Protein AF-A0A920MD71-F1 (afdb_monomer_lite)

Radius of gyration: 14.89 Å; chains: 1; bounding box: 37×28×38 Å

Structure (mmCIF, N/CA/C/O backbone):
data_AF-A0A920MD71-F1
#
_entry.id   AF-A0A920MD71-F1
#
loop_
_atom_site.group_PDB
_atom_site.id
_atom_site.type_symbol
_atom_site.label_atom_id
_atom_site.label_alt_id
_atom_site.label_comp_id
_atom_site.label_asym_id
_atom_site.label_entity_id
_atom_site.label_seq_id
_atom_site.pdbx_PDB_ins_code
_atom_site.Cartn_x
_atom_site.Cartn_y
_atom_site.Cartn_z
_atom_site.occupancy
_atom_site.B_iso_or_equiv
_atom_site.auth_seq_id
_atom_site.auth_comp_id
_atom_site.auth_asym_id
_atom_site.auth_atom_id
_atom_site.pdbx_PDB_model_num
ATOM 1 N N . MET A 1 1 ? -19.386 10.605 0.461 1.00 43.62 1 MET A N 1
ATOM 2 C CA . MET A 1 1 ? -19.955 9.314 0.910 1.00 43.62 1 MET A CA 1
ATOM 3 C C . MET A 1 1 ? -18.791 8.416 1.301 1.00 43.62 1 MET A C 1
ATOM 5 O O . MET A 1 1 ? -17.875 8.289 0.500 1.00 43.62 1 MET A O 1
ATOM 9 N N . GLN A 1 2 ? -18.766 7.867 2.520 1.00 59.62 2 GLN A N 1
ATOM 10 C CA . GLN A 1 2 ? -17.787 6.832 2.886 1.00 59.62 2 GLN A CA 1
ATOM 11 C C . GLN A 1 2 ? -18.082 5.582 2.046 1.00 59.62 2 GLN A C 1
ATOM 13 O O . GLN A 1 2 ? -19.238 5.175 1.967 1.00 59.62 2 GLN A O 1
ATOM 18 N N . SER A 1 3 ? -17.073 4.983 1.405 1.00 69.25 3 SER A N 1
ATOM 19 C CA . SER A 1 3 ? -17.287 3.816 0.528 1.00 69.25 3 SER A CA 1
ATOM 20 C C . SER A 1 3 ? -17.676 2.544 1.294 1.00 69.25 3 SER A C 1
ATOM 22 O O . SER A 1 3 ? -18.068 1.558 0.677 1.00 69.25 3 SER A O 1
ATOM 24 N N . GLY A 1 4 ? -17.531 2.542 2.626 1.00 80.81 4 GLY A N 1
ATOM 25 C CA . GLY A 1 4 ? -17.765 1.381 3.490 1.00 80.81 4 GLY A CA 1
ATOM 26 C C . GLY A 1 4 ? -16.754 0.243 3.302 1.00 80.81 4 GLY A C 1
ATOM 27 O O . GLY A 1 4 ? -16.816 -0.744 4.033 1.00 80.81 4 GLY A O 1
ATOM 28 N N . LYS A 1 5 ? -15.815 0.363 2.351 1.00 89.56 5 LYS A N 1
ATOM 29 C CA . LYS A 1 5 ? -14.781 -0.643 2.093 1.00 89.56 5 LYS A CA 1
ATOM 30 C C . LYS A 1 5 ? -13.690 -0.586 3.182 1.00 89.56 5 LYS A C 1
ATOM 32 O O . LYS A 1 5 ? -13.302 0.514 3.582 1.00 89.56 5 LYS A O 1
ATOM 37 N N . PRO A 1 6 ? -13.167 -1.735 3.649 1.00 93.62 6 PRO A N 1
ATOM 38 C CA . PRO A 1 6 ? -11.993 -1.774 4.521 1.00 93.62 6 PRO A CA 1
ATOM 39 C C . PRO A 1 6 ? -10.750 -1.159 3.862 1.00 93.62 6 PRO A C 1
ATOM 41 O O . PRO A 1 6 ? -10.551 -1.338 2.662 1.00 93.62 6 PRO A O 1
ATOM 44 N N . LEU A 1 7 ? -9.887 -0.505 4.649 1.00 95.81 7 LEU A N 1
ATOM 45 C CA . LEU A 1 7 ? -8.605 0.039 4.182 1.00 95.81 7 LEU A CA 1
ATOM 46 C C . LEU A 1 7 ? -7.413 -0.759 4.729 1.00 95.81 7 LEU A C 1
ATOM 48 O O . LEU A 1 7 ? -7.303 -0.976 5.937 1.00 95.81 7 LEU A O 1
ATOM 52 N N . LEU A 1 8 ? -6.478 -1.127 3.854 1.00 97.62 8 LEU A N 1
ATOM 53 C CA . LEU A 1 8 ? -5.140 -1.565 4.243 1.00 97.62 8 LEU A CA 1
ATOM 54 C C . LEU A 1 8 ? -4.137 -0.434 4.010 1.00 97.62 8 LEU A C 1
ATOM 56 O O . LEU A 1 8 ? -4.052 0.095 2.906 1.00 97.62 8 LEU A O 1
ATOM 60 N N . ILE A 1 9 ? -3.356 -0.105 5.035 1.00 97.81 9 ILE A N 1
ATOM 61 C CA . ILE A 1 9 ? -2.259 0.863 4.975 1.00 97.81 9 ILE A CA 1
ATOM 62 C C . ILE A 1 9 ? -0.935 0.097 4.980 1.00 97.81 9 ILE A C 1
ATOM 64 O O . ILE A 1 9 ? -0.680 -0.700 5.883 1.00 97.81 9 ILE A O 1
ATOM 68 N N . ILE A 1 10 ? -0.092 0.349 3.980 1.00 98.25 10 ILE A N 1
ATOM 69 C CA . ILE A 1 10 ? 1.258 -0.213 3.879 1.00 98.25 10 ILE A CA 1
ATOM 70 C C . ILE A 1 10 ? 2.234 0.958 3.800 1.00 98.25 10 ILE A C 1
ATOM 72 O O . ILE A 1 10 ? 2.213 1.705 2.826 1.00 98.25 10 ILE A O 1
ATOM 76 N N . ALA A 1 11 ? 3.068 1.133 4.822 1.00 97.56 11 ALA A N 1
ATOM 77 C CA . ALA A 1 11 ? 3.991 2.264 4.923 1.00 97.56 11 ALA A CA 1
ATOM 78 C C . ALA A 1 11 ? 5.336 1.826 5.505 1.00 97.56 11 ALA A C 1
ATOM 80 O O . ALA A 1 11 ? 5.433 0.752 6.090 1.00 97.56 11 ALA A O 1
ATOM 81 N N . GLU A 1 12 ? 6.379 2.641 5.353 1.00 95.56 12 GLU A N 1
ATOM 82 C CA . GLU A 1 12 ? 7.671 2.391 6.008 1.00 95.56 12 GLU A CA 1
ATOM 83 C C . GLU A 1 12 ? 7.512 2.205 7.520 1.00 95.56 12 GLU A C 1
ATOM 85 O O . GLU A 1 12 ? 7.990 1.208 8.066 1.00 95.56 12 GLU A O 1
ATOM 90 N N . ASP A 1 13 ? 6.772 3.113 8.154 1.00 94.62 13 ASP A N 1
ATOM 91 C CA . ASP A 1 13 ? 6.351 2.967 9.535 1.00 94.62 13 ASP A CA 1
ATOM 92 C C . ASP A 1 13 ? 4.958 3.555 9.778 1.00 94.62 13 ASP A C 1
ATOM 94 O O . ASP A 1 13 ? 4.506 4.439 9.049 1.00 94.62 13 ASP A O 1
ATOM 98 N N . ILE A 1 14 ? 4.284 3.054 10.813 1.00 95.75 14 ILE A N 1
ATOM 99 C CA . ILE A 1 14 ? 3.029 3.597 11.339 1.00 95.75 14 ILE A CA 1
ATOM 100 C C . ILE A 1 14 ? 3.155 3.627 12.864 1.00 95.75 14 ILE A C 1
ATOM 102 O O . ILE A 1 14 ? 2.986 2.602 13.522 1.00 95.75 14 ILE A O 1
ATOM 106 N N . GLU A 1 15 ? 3.429 4.800 13.433 1.00 94.81 15 GLU A N 1
ATOM 107 C CA . GLU A 1 1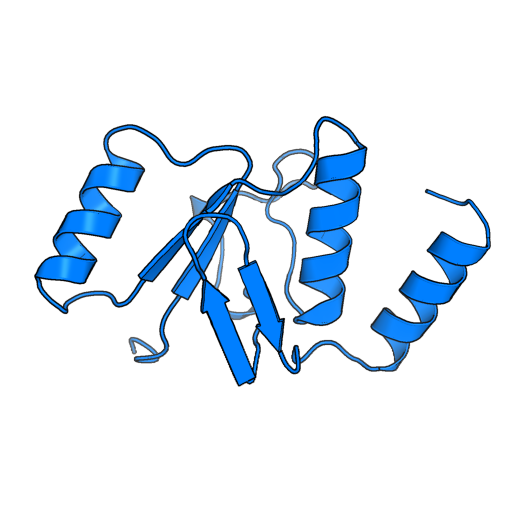5 ? 3.714 4.947 14.865 1.00 94.81 15 GLU A CA 1
ATOM 108 C C . GLU A 1 15 ? 2.883 6.052 15.533 1.00 94.81 15 GLU A C 1
ATOM 110 O O . GLU A 1 15 ? 2.134 6.795 14.891 1.00 94.81 15 GLU A O 1
ATOM 115 N N . GLY A 1 16 ? 3.011 6.136 16.860 1.00 96.38 16 GLY A N 1
ATOM 116 C CA . GLY A 1 16 ? 2.477 7.223 17.672 1.00 96.38 16 GLY A CA 1
ATOM 117 C C . GLY A 1 16 ? 0.964 7.406 17.548 1.00 96.38 16 GLY A C 1
ATOM 118 O O . GLY A 1 16 ? 0.183 6.451 17.599 1.00 96.38 16 GLY A O 1
ATOM 119 N N . GLU A 1 17 ? 0.554 8.665 17.405 1.00 96.50 17 GLU A N 1
ATOM 120 C CA . GLU A 1 17 ? -0.854 9.060 17.359 1.00 96.50 17 GLU A CA 1
ATOM 121 C C . GLU A 1 17 ? -1.590 8.492 16.137 1.00 96.50 17 GLU A C 1
ATOM 123 O O . GLU A 1 17 ? -2.766 8.133 16.243 1.00 96.50 17 GLU A O 1
ATOM 128 N N . ALA A 1 18 ? -0.903 8.330 15.001 1.00 95.06 18 ALA A N 1
ATOM 129 C CA . ALA A 1 18 ? -1.497 7.758 13.796 1.00 95.06 18 ALA A CA 1
ATOM 130 C C . ALA A 1 18 ? -1.933 6.303 14.034 1.00 95.06 18 ALA A C 1
ATOM 132 O O . ALA A 1 18 ? -3.088 5.949 13.781 1.00 95.06 18 ALA A O 1
ATOM 133 N N . LEU A 1 19 ? -1.046 5.475 14.600 1.00 96.50 19 LEU A N 1
ATOM 134 C CA . LEU A 1 19 ? -1.371 4.087 14.933 1.00 96.50 19 LEU A CA 1
ATOM 135 C C . LEU A 1 19 ? -2.485 4.008 15.984 1.00 96.50 19 LEU A C 1
ATOM 137 O O . LEU A 1 19 ? -3.445 3.253 15.816 1.00 96.50 19 LEU A O 1
ATOM 141 N N . ALA A 1 20 ? -2.386 4.811 17.047 1.00 97.06 20 ALA A N 1
ATOM 142 C CA . ALA A 1 20 ? -3.391 4.847 18.107 1.00 97.06 20 ALA A CA 1
ATOM 143 C C . ALA A 1 20 ? -4.783 5.199 17.556 1.00 97.06 20 ALA A C 1
ATOM 145 O O . ALA A 1 20 ? -5.776 4.550 17.891 1.00 97.06 20 ALA A O 1
ATOM 146 N N . THR A 1 21 ? -4.850 6.171 16.646 1.00 95.75 21 THR A N 1
ATOM 147 C CA . THR A 1 21 ? -6.095 6.600 16.003 1.00 95.75 21 THR A CA 1
ATOM 148 C C . THR A 1 21 ? -6.705 5.494 15.144 1.00 95.75 21 THR A C 1
ATOM 150 O O . THR A 1 21 ? -7.914 5.253 15.229 1.00 95.75 21 THR A O 1
ATOM 153 N N . LEU A 1 22 ? -5.898 4.776 14.356 1.00 95.81 22 LEU A N 1
ATOM 154 C CA . LEU A 1 22 ? -6.369 3.638 13.556 1.00 95.81 22 LEU A CA 1
ATOM 155 C C . LEU A 1 22 ? -6.934 2.521 14.442 1.00 95.81 22 LEU A C 1
ATOM 157 O O . LEU A 1 22 ? -8.024 2.008 14.178 1.00 95.81 22 LEU A O 1
ATOM 161 N N . VAL A 1 23 ? -6.234 2.189 15.531 1.00 95.88 23 VAL A N 1
ATOM 162 C CA . VAL A 1 23 ? -6.661 1.162 16.494 1.00 95.88 23 VAL A CA 1
ATOM 163 C C . VAL A 1 23 ? -7.991 1.538 17.146 1.00 95.88 23 VAL A C 1
ATOM 165 O O . VAL A 1 23 ? -8.923 0.731 17.146 1.00 95.88 23 VAL A O 1
ATOM 168 N N . VAL A 1 24 ? -8.119 2.767 17.654 1.00 96.38 24 VAL A N 1
ATOM 169 C CA . VAL A 1 24 ? -9.348 3.228 18.319 1.00 96.38 24 VAL A CA 1
ATOM 170 C C . VAL A 1 24 ? -10.535 3.222 17.356 1.00 96.38 24 VAL A C 1
ATOM 172 O O . VAL A 1 24 ? -11.616 2.758 17.725 1.00 96.38 24 VAL A O 1
ATOM 175 N N . ASN A 1 25 ? -10.356 3.686 16.117 1.00 94.44 25 ASN A N 1
ATOM 176 C CA . ASN A 1 25 ? -11.441 3.691 15.134 1.00 94.44 25 ASN A CA 1
ATOM 177 C C . ASN A 1 25 ? -11.859 2.278 14.703 1.00 94.44 25 ASN A C 1
ATOM 179 O O . ASN A 1 25 ? -13.052 2.016 14.530 1.00 94.44 25 ASN A O 1
ATOM 183 N N . LYS A 1 26 ? -10.904 1.347 14.592 1.00 92.75 26 LYS A N 1
ATOM 184 C CA . LYS A 1 26 ? -11.205 -0.061 14.320 1.00 92.75 26 LYS A CA 1
ATOM 185 C C . LYS A 1 26 ? -12.035 -0.683 15.441 1.00 92.75 26 LYS A C 1
ATOM 187 O O . LYS A 1 26 ? -13.045 -1.319 15.159 1.00 92.75 26 LYS A O 1
ATOM 192 N N . ILE A 1 27 ? -11.638 -0.475 16.701 1.00 94.38 27 ILE A N 1
ATOM 193 C CA . ILE A 1 27 ? -12.353 -1.000 17.879 1.00 94.38 27 ILE A CA 1
ATOM 194 C C . ILE A 1 27 ? -13.778 -0.439 17.955 1.00 94.38 27 ILE A C 1
ATOM 196 O O . ILE A 1 27 ? -14.708 -1.160 18.304 1.00 94.38 27 ILE A O 1
ATOM 200 N N . ARG A 1 28 ? -13.964 0.837 17.598 1.00 94.62 28 ARG A N 1
ATOM 201 C CA . ARG A 1 28 ? -15.280 1.495 17.584 1.00 94.62 28 ARG A CA 1
ATOM 202 C C . ARG A 1 28 ? -16.151 1.124 16.379 1.00 94.62 28 ARG A C 1
ATOM 204 O O . ARG A 1 28 ? -17.312 1.516 16.349 1.00 94.62 28 ARG A O 1
ATOM 211 N N . GLY A 1 29 ? -15.609 0.421 15.382 1.00 90.00 29 GLY A N 1
ATOM 212 C CA . GLY A 1 29 ? -16.318 0.094 14.141 1.00 90.00 29 GLY A CA 1
ATOM 213 C C . GLY A 1 29 ? -16.596 1.300 13.236 1.00 90.00 29 GLY A C 1
ATOM 214 O O . GLY A 1 29 ? -17.367 1.183 12.288 1.00 90.00 29 GLY A O 1
ATOM 215 N N . THR A 1 30 ? -15.981 2.456 13.502 1.00 89.06 30 THR A N 1
ATOM 216 C CA . THR A 1 30 ? -16.170 3.688 12.716 1.00 89.06 30 THR A CA 1
ATOM 217 C C . THR A 1 30 ? -15.380 3.660 11.414 1.00 89.06 30 THR A C 1
ATOM 219 O O . THR A 1 30 ? -15.821 4.208 10.406 1.00 89.06 30 THR A O 1
ATOM 222 N N . PHE A 1 31 ? -14.212 3.015 11.428 1.00 87.75 31 PHE A N 1
ATOM 223 C CA . PHE A 1 31 ? -13.346 2.876 10.265 1.00 87.75 31 PHE A CA 1
ATOM 224 C C . PHE A 1 31 ? -12.630 1.528 10.298 1.00 87.75 31 PHE A C 1
ATOM 226 O O . PHE A 1 31 ? -11.750 1.281 11.126 1.00 87.75 31 PHE A O 1
ATOM 233 N N . THR A 1 32 ? -13.015 0.640 9.385 1.00 91.81 32 THR A N 1
ATOM 234 C CA . THR A 1 32 ? -12.414 -0.691 9.300 1.00 91.81 32 THR A CA 1
ATOM 235 C C . THR A 1 32 ? -11.072 -0.588 8.591 1.00 91.81 32 THR A C 1
ATOM 237 O O . THR A 1 32 ? -11.023 -0.387 7.379 1.00 91.81 32 THR A O 1
ATOM 240 N N . SER A 1 33 ? -9.983 -0.742 9.343 1.00 94.38 33 SER A N 1
ATOM 241 C CA . SER A 1 33 ? -8.632 -0.674 8.790 1.00 94.38 33 SER A CA 1
ATOM 242 C C . SER A 1 33 ? -7.672 -1.721 9.359 1.00 94.38 33 SER A C 1
ATOM 244 O O . SER A 1 33 ? -7.903 -2.352 10.401 1.00 94.38 33 SER A O 1
ATOM 246 N N . ALA A 1 34 ? -6.581 -1.931 8.632 1.00 96.62 34 ALA A N 1
ATOM 247 C CA . ALA A 1 34 ? -5.387 -2.617 9.093 1.00 96.62 34 ALA A CA 1
ATOM 248 C C . ALA A 1 34 ? -4.155 -1.882 8.558 1.00 96.62 34 ALA A C 1
ATOM 250 O O . ALA A 1 34 ? -4.214 -1.250 7.505 1.00 96.62 34 ALA A O 1
ATOM 251 N N . SER A 1 35 ? -3.045 -1.967 9.281 1.00 97.56 35 SER A N 1
ATOM 252 C CA . SER A 1 35 ? -1.787 -1.332 8.900 1.00 97.56 35 SER A CA 1
ATOM 253 C C . SER A 1 35 ? -0.636 -2.312 9.074 1.00 97.56 35 SER A C 1
ATOM 255 O O . SER A 1 35 ? -0.580 -3.014 10.085 1.00 97.56 35 SER A O 1
ATOM 257 N N . VAL A 1 36 ? 0.270 -2.358 8.103 1.00 97.88 36 VAL A N 1
ATOM 258 C CA . VAL A 1 36 ? 1.468 -3.208 8.120 1.00 97.88 36 VAL A CA 1
ATOM 259 C C . VAL A 1 36 ? 2.676 -2.417 7.627 1.00 97.88 36 VAL A C 1
ATOM 261 O O . VAL A 1 36 ? 2.533 -1.484 6.834 1.00 97.88 36 VAL A O 1
ATOM 264 N N . LYS A 1 37 ? 3.874 -2.788 8.087 1.00 97.50 37 LYS A N 1
ATOM 265 C CA . LYS A 1 37 ? 5.107 -2.194 7.564 1.00 97.50 37 LYS A CA 1
ATOM 266 C C . LYS A 1 37 ? 5.373 -2.701 6.145 1.00 97.50 37 LYS A C 1
ATOM 268 O O . LYS A 1 37 ? 5.149 -3.872 5.838 1.00 97.50 37 LYS A O 1
ATOM 273 N N . ALA A 1 38 ? 5.858 -1.818 5.284 1.00 98.00 38 ALA A N 1
ATOM 274 C CA . ALA A 1 38 ? 6.258 -2.144 3.928 1.00 98.00 38 ALA A CA 1
ATOM 275 C C . ALA A 1 38 ? 7.449 -3.120 3.949 1.00 98.00 38 ALA A C 1
ATOM 277 O O . ALA A 1 38 ? 8.373 -2.948 4.752 1.00 98.00 38 ALA A O 1
ATOM 278 N N . PRO A 1 39 ? 7.463 -4.138 3.074 1.00 96.81 39 PRO A N 1
ATOM 279 C CA . PRO A 1 39 ? 8.528 -5.127 3.061 1.00 96.81 39 PRO A CA 1
ATOM 280 C C . PRO A 1 39 ? 9.841 -4.536 2.533 1.00 96.81 39 PRO A C 1
ATOM 282 O O . PRO A 1 39 ? 9.857 -3.628 1.703 1.00 96.81 39 PRO A O 1
ATOM 285 N N . GLY A 1 40 ? 10.961 -5.103 2.977 1.00 95.75 40 GLY A N 1
ATOM 286 C CA . GLY A 1 40 ? 12.291 -4.684 2.539 1.00 95.75 40 GLY A CA 1
ATOM 287 C C . GLY A 1 40 ? 12.776 -3.369 3.163 1.00 95.75 40 GLY A C 1
ATOM 288 O O . GLY A 1 40 ? 12.195 -2.830 4.108 1.00 95.75 40 GLY A O 1
ATOM 289 N N . PHE A 1 41 ? 13.892 -2.866 2.638 1.00 95.56 41 PHE A N 1
ATOM 290 C CA . PHE A 1 41 ? 14.573 -1.654 3.100 1.00 95.56 41 PHE A CA 1
ATOM 291 C C . PHE A 1 41 ? 15.136 -0.864 1.910 1.00 95.56 41 PHE A C 1
ATOM 293 O O . PHE A 1 41 ? 15.373 -1.445 0.847 1.00 95.56 41 PHE A O 1
ATOM 300 N N . GLY A 1 42 ? 15.341 0.446 2.087 1.00 94.44 42 GLY A N 1
ATOM 301 C CA . GLY A 1 42 ? 15.920 1.328 1.065 1.00 94.44 42 GLY A CA 1
ATOM 302 C C . GLY A 1 42 ? 15.199 1.247 -0.284 1.00 94.44 42 GLY A C 1
ATOM 303 O O . GLY A 1 42 ? 13.972 1.143 -0.341 1.00 94.44 42 GLY A O 1
ATOM 304 N N . ASP A 1 43 ? 15.962 1.226 -1.376 1.00 93.31 43 ASP A N 1
ATOM 305 C CA . ASP A 1 43 ? 15.417 1.172 -2.739 1.00 93.31 43 ASP A CA 1
ATOM 306 C C . ASP A 1 43 ? 14.600 -0.095 -3.009 1.00 93.31 43 ASP A C 1
ATOM 308 O O . ASP A 1 43 ? 13.602 -0.058 -3.730 1.00 93.31 43 ASP A O 1
ATOM 312 N N . ARG A 1 44 ? 14.938 -1.210 -2.347 1.00 94.56 44 ARG A N 1
ATOM 313 C CA . ARG A 1 44 ? 14.162 -2.447 -2.467 1.00 94.56 44 ARG A CA 1
ATOM 314 C C . ARG A 1 44 ? 12.749 -2.281 -1.909 1.00 94.56 44 ARG A C 1
ATOM 316 O O . ARG A 1 44 ? 11.807 -2.796 -2.501 1.00 94.56 44 ARG A O 1
ATOM 323 N N . ARG A 1 45 ? 12.576 -1.536 -0.811 1.00 96.44 45 ARG A N 1
ATOM 324 C CA . ARG A 1 45 ? 11.242 -1.220 -0.266 1.00 96.44 45 ARG A CA 1
ATOM 325 C C . ARG A 1 45 ? 10.431 -0.389 -1.253 1.00 96.44 45 ARG A C 1
ATOM 327 O O . ARG A 1 45 ? 9.269 -0.701 -1.493 1.00 96.44 45 ARG A O 1
ATOM 334 N N . LYS A 1 46 ? 11.048 0.636 -1.849 1.00 95.12 46 LYS A N 1
ATOM 335 C CA . LYS A 1 46 ? 10.403 1.487 -2.862 1.00 95.12 46 LYS A CA 1
ATOM 336 C C . LYS A 1 46 ? 9.961 0.665 -4.073 1.00 95.12 46 LYS A C 1
ATOM 338 O O . LYS A 1 46 ? 8.815 0.773 -4.502 1.00 95.12 46 LYS A O 1
ATOM 343 N N . ALA A 1 47 ? 10.829 -0.219 -4.567 1.00 95.81 47 ALA A N 1
ATOM 344 C CA . ALA A 1 47 ? 10.511 -1.123 -5.667 1.00 95.81 47 ALA A CA 1
ATOM 345 C C . ALA A 1 47 ? 9.353 -2.077 -5.326 1.00 95.81 47 ALA A C 1
ATOM 347 O O . ALA A 1 47 ? 8.440 -2.224 -6.133 1.00 95.81 47 ALA A O 1
ATOM 348 N N . MET A 1 48 ? 9.344 -2.669 -4.127 1.00 97.25 48 MET A N 1
ATOM 349 C CA . MET A 1 48 ? 8.266 -3.566 -3.690 1.00 97.25 48 MET A CA 1
ATOM 350 C C . MET A 1 48 ? 6.937 -2.828 -3.454 1.00 97.25 48 MET A C 1
ATOM 352 O O . MET A 1 48 ? 5.875 -3.365 -3.762 1.00 97.25 48 MET A O 1
ATOM 356 N N . LEU A 1 49 ? 6.967 -1.590 -2.948 1.00 97.75 49 LEU A N 1
ATOM 357 C CA . LEU A 1 49 ? 5.779 -0.729 -2.868 1.00 97.75 49 LEU A CA 1
ATOM 358 C C . LEU A 1 49 ? 5.215 -0.441 -4.260 1.00 97.75 49 LEU A C 1
ATOM 360 O O . LEU A 1 49 ? 4.006 -0.538 -4.463 1.00 97.75 49 LEU A O 1
ATOM 364 N N . GLN A 1 50 ? 6.091 -0.161 -5.227 1.00 97.06 50 GLN A N 1
ATOM 365 C CA . GLN A 1 50 ? 5.688 0.029 -6.614 1.00 97.06 50 GLN A CA 1
ATOM 366 C C . GLN A 1 50 ? 5.090 -1.249 -7.218 1.00 97.06 50 GLN A C 1
ATOM 368 O O . GLN A 1 50 ? 4.110 -1.165 -7.955 1.00 97.06 50 GLN A O 1
ATOM 373 N N . ASP A 1 51 ? 5.623 -2.429 -6.885 1.00 98.00 51 ASP A N 1
ATOM 374 C CA . ASP A 1 51 ? 5.054 -3.711 -7.320 1.00 98.00 51 ASP A CA 1
ATOM 375 C C . ASP A 1 51 ? 3.615 -3.877 -6.817 1.00 98.00 51 ASP A C 1
ATOM 377 O O . ASP A 1 51 ? 2.724 -4.233 -7.588 1.00 98.00 51 ASP A O 1
ATOM 381 N N . MET A 1 52 ? 3.371 -3.577 -5.538 1.00 98.31 52 MET A N 1
ATOM 382 C CA . MET A 1 52 ? 2.032 -3.647 -4.944 1.00 98.31 52 MET A CA 1
ATOM 383 C C . MET A 1 52 ? 1.082 -2.604 -5.542 1.00 98.31 52 MET A C 1
ATOM 385 O O . MET A 1 52 ? -0.078 -2.924 -5.804 1.00 98.31 52 MET A O 1
ATOM 389 N N . ALA A 1 53 ? 1.561 -1.386 -5.804 1.00 98.06 53 ALA A N 1
ATOM 390 C CA . ALA A 1 53 ? 0.792 -0.341 -6.475 1.00 98.06 53 ALA A CA 1
ATOM 391 C C . ALA A 1 53 ? 0.366 -0.786 -7.883 1.00 98.06 53 ALA A C 1
ATOM 393 O O . ALA A 1 53 ? -0.821 -0.770 -8.197 1.00 98.06 53 ALA A O 1
ATOM 394 N N . ILE A 1 54 ? 1.296 -1.316 -8.685 1.00 98.31 54 ILE A N 1
ATOM 395 C CA . ILE A 1 54 ? 1.005 -1.849 -10.025 1.00 98.31 54 ILE A CA 1
ATOM 396 C C . ILE A 1 54 ? 0.033 -3.031 -9.956 1.00 98.31 54 ILE A C 1
ATOM 398 O O . ILE A 1 54 ? -0.917 -3.084 -10.733 1.00 98.31 54 ILE A O 1
ATOM 402 N N . LEU A 1 55 ? 0.233 -3.963 -9.017 1.00 98.50 55 LEU A N 1
ATOM 403 C CA . LEU A 1 55 ? -0.651 -5.117 -8.826 1.00 98.50 55 LEU A CA 1
ATOM 404 C C . LEU A 1 55 ? -2.089 -4.696 -8.495 1.00 98.50 55 LEU A C 1
ATOM 406 O O . LEU A 1 55 ? -3.038 -5.334 -8.942 1.00 98.50 55 LEU A O 1
ATOM 410 N N . THR A 1 56 ? -2.255 -3.653 -7.684 1.00 98.56 56 THR A N 1
ATOM 411 C CA . THR A 1 56 ? -3.562 -3.217 -7.168 1.00 98.56 56 THR A CA 1
ATOM 412 C C . THR A 1 56 ? -4.185 -2.070 -7.963 1.00 98.56 56 THR A C 1
ATOM 414 O O . THR A 1 56 ? -5.336 -1.725 -7.710 1.00 98.56 56 THR A O 1
ATOM 417 N N . GLY A 1 57 ? -3.458 -1.503 -8.930 1.00 97.94 57 GLY A N 1
ATOM 418 C CA . GLY A 1 57 ? -3.879 -0.323 -9.687 1.00 97.94 57 GLY A CA 1
ATOM 419 C C . GLY A 1 57 ? -3.823 0.981 -8.884 1.00 97.94 57 GLY A C 1
ATOM 420 O O . GLY A 1 57 ? -4.474 1.943 -9.268 1.00 97.94 57 GLY A O 1
ATOM 421 N N . GLY A 1 58 ? -3.087 1.003 -7.771 1.00 97.31 58 GLY A N 1
ATOM 422 C CA . GLY A 1 58 ? -2.892 2.192 -6.944 1.00 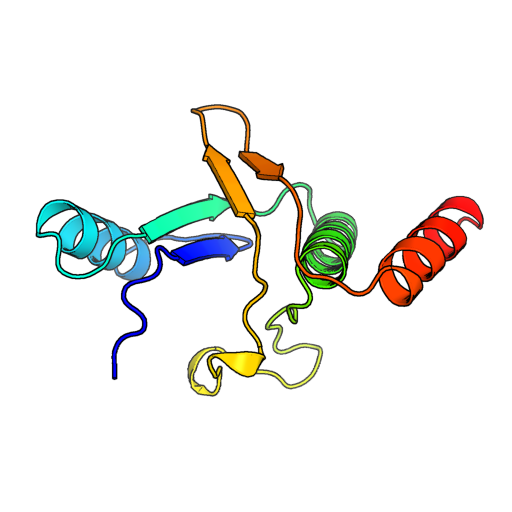97.31 58 GLY A CA 1
ATOM 423 C C . GLY A 1 58 ? -1.621 2.964 -7.292 1.00 97.31 58 GLY A C 1
ATOM 424 O O . GLY A 1 58 ? -0.855 2.587 -8.181 1.00 97.31 58 GLY A O 1
ATOM 425 N N . GLN A 1 59 ? -1.359 4.021 -6.526 1.00 96.81 59 GLN A N 1
ATOM 426 C CA . GLN A 1 59 ? -0.159 4.844 -6.640 1.00 96.81 59 GLN A CA 1
ATOM 427 C C . GLN A 1 59 ? 0.583 4.919 -5.302 1.00 96.81 59 GLN A C 1
ATOM 429 O O . G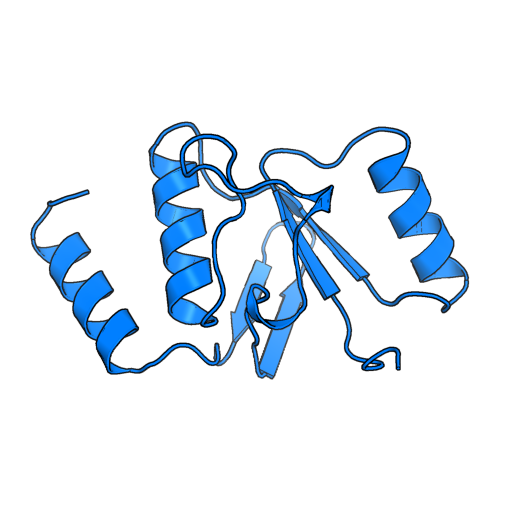LN A 1 59 ? -0.019 5.116 -4.247 1.00 96.81 59 GLN A O 1
ATOM 434 N N . VAL A 1 60 ? 1.911 4.767 -5.336 1.00 96.81 60 VAL A N 1
ATOM 435 C CA . VAL A 1 60 ? 2.746 4.966 -4.144 1.00 96.81 60 VAL A CA 1
ATOM 436 C C . VAL A 1 60 ? 2.775 6.454 -3.813 1.00 96.81 60 VAL A C 1
ATOM 438 O O . VAL A 1 60 ? 3.245 7.259 -4.616 1.00 96.81 60 VAL A O 1
ATOM 441 N N . ILE A 1 61 ? 2.304 6.813 -2.621 1.00 96.56 61 ILE A N 1
ATOM 442 C CA . ILE A 1 61 ? 2.362 8.188 -2.125 1.00 96.56 61 ILE A CA 1
ATOM 443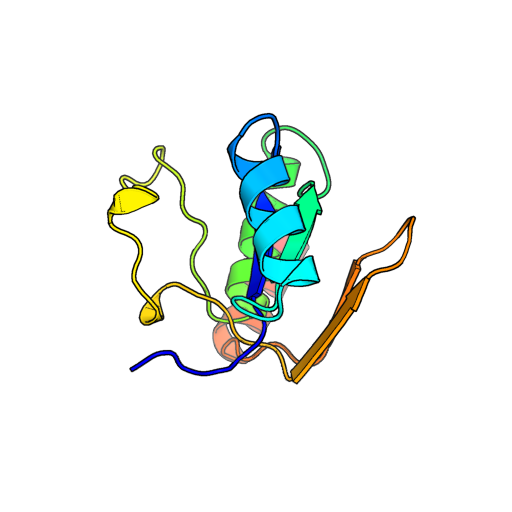 C C . ILE A 1 61 ? 3.760 8.441 -1.563 1.00 96.56 61 ILE A C 1
ATOM 445 O O . ILE A 1 61 ? 4.147 7.858 -0.552 1.00 96.56 61 ILE A O 1
ATOM 449 N N . SER A 1 62 ? 4.530 9.285 -2.246 1.00 93.50 62 SER A N 1
ATOM 450 C CA . SER A 1 62 ? 5.890 9.651 -1.856 1.00 93.50 62 SER A CA 1
ATOM 451 C C . SER A 1 62 ? 6.179 11.104 -2.223 1.00 93.50 62 SER A C 1
ATOM 453 O O . SER A 1 62 ? 5.874 11.551 -3.333 1.00 93.50 62 SER A O 1
ATOM 455 N N . GLU A 1 63 ? 6.820 11.825 -1.305 1.00 90.00 63 GLU A N 1
ATOM 456 C CA . GLU A 1 63 ? 7.251 13.206 -1.533 1.00 90.00 63 GLU A CA 1
ATOM 457 C C . GLU A 1 63 ? 8.315 13.299 -2.637 1.00 90.00 63 GLU A C 1
ATOM 459 O O . GLU A 1 63 ? 8.374 14.300 -3.347 1.00 90.00 63 GLU A O 1
ATOM 464 N N . GLU A 1 64 ? 9.097 12.233 -2.858 1.00 87.62 64 GLU A N 1
ATOM 465 C CA . GLU A 1 64 ? 10.126 12.175 -3.911 1.00 87.62 64 GLU A CA 1
ATOM 466 C C . GLU A 1 64 ? 9.538 12.313 -5.322 1.00 87.62 64 GLU A C 1
ATOM 468 O O . GLU A 1 64 ? 10.219 12.766 -6.240 1.00 87.62 64 GLU A O 1
ATOM 473 N N . VAL A 1 65 ? 8.267 11.938 -5.493 1.00 83.75 65 VAL A N 1
ATOM 474 C CA . VAL A 1 65 ? 7.524 12.059 -6.758 1.00 83.75 65 VAL A CA 1
ATOM 475 C C . VAL A 1 65 ? 6.497 13.196 -6.720 1.00 83.75 65 VAL A C 1
ATOM 477 O O . VAL A 1 65 ? 5.630 13.278 -7.588 1.00 83.75 65 VAL A O 1
ATOM 480 N N . GLY A 1 66 ? 6.593 14.084 -5.724 1.00 88.75 66 GLY A N 1
ATOM 481 C CA . GLY A 1 66 ? 5.756 15.276 -5.589 1.00 88.75 66 GLY A CA 1
ATOM 482 C C . GLY A 1 66 ? 4.359 15.031 -5.014 1.00 88.75 66 GLY A C 1
ATOM 483 O O . GLY A 1 66 ? 3.523 15.933 -5.067 1.00 88.75 66 GLY A O 1
ATOM 484 N N . LEU A 1 67 ? 4.085 13.843 -4.467 1.00 93.50 67 LEU A N 1
ATOM 485 C CA . LEU A 1 67 ? 2.797 13.523 -3.850 1.00 93.50 67 LEU A CA 1
ATOM 486 C C . LEU A 1 67 ? 2.832 13.777 -2.348 1.00 93.50 67 LEU A C 1
ATOM 488 O O . LEU A 1 67 ? 3.851 13.569 -1.692 1.00 93.50 67 LEU A O 1
ATOM 492 N N . LYS A 1 68 ? 1.685 14.173 -1.798 1.00 93.81 68 LYS A N 1
ATOM 493 C CA . LYS A 1 68 ? 1.512 14.386 -0.362 1.00 93.81 68 LYS A CA 1
ATOM 494 C C . LYS A 1 68 ? 0.346 13.574 0.173 1.00 93.81 68 LYS A C 1
ATOM 496 O O . LYS A 1 68 ? -0.683 13.425 -0.489 1.00 93.81 68 LYS A O 1
ATOM 501 N N . LEU A 1 69 ? 0.506 13.074 1.396 1.00 92.25 69 LEU A N 1
ATOM 502 C CA . LEU A 1 69 ? -0.511 12.261 2.057 1.00 92.25 69 LEU A CA 1
ATOM 503 C C . LEU A 1 69 ? -1.810 13.046 2.306 1.00 92.25 69 LEU A C 1
ATOM 505 O O . LEU A 1 69 ? -2.895 12.503 2.130 1.00 92.25 69 LEU A O 1
ATOM 509 N N . ASP A 1 70 ? -1.707 14.330 2.651 1.00 93.06 70 ASP A N 1
ATOM 510 C CA . ASP A 1 70 ? -2.851 15.220 2.899 1.00 93.06 70 ASP A CA 1
ATOM 511 C C . ASP A 1 70 ? -3.646 15.581 1.630 1.00 93.06 70 ASP A C 1
ATOM 513 O O . ASP A 1 70 ? -4.823 15.925 1.716 1.00 93.06 70 ASP A O 1
ATOM 517 N N . ALA A 1 71 ? -3.026 15.454 0.455 1.00 92.50 71 ALA A N 1
ATOM 518 C CA . ALA A 1 71 ? -3.639 15.675 -0.851 1.00 92.50 71 ALA A CA 1
ATOM 519 C C . ALA A 1 71 ? -4.113 14.374 -1.528 1.00 92.50 71 ALA A C 1
ATOM 521 O O . ALA A 1 71 ? -4.542 14.405 -2.681 1.00 92.50 71 ALA A O 1
ATOM 522 N N . THR A 1 72 ? -4.016 13.225 -0.848 1.00 94.12 72 THR A N 1
ATOM 523 C CA . THR A 1 72 ? -4.359 11.921 -1.432 1.00 94.12 72 THR A CA 1
ATOM 524 C C . THR A 1 72 ? -5.873 11.745 -1.572 1.00 94.12 72 THR A C 1
ATOM 526 O O . THR A 1 72 ? -6.643 12.014 -0.650 1.00 94.12 72 THR A O 1
ATOM 529 N N . THR A 1 73 ? -6.304 11.239 -2.725 1.00 93.25 73 THR A N 1
ATOM 530 C CA . THR A 1 73 ? -7.704 10.980 -3.075 1.00 93.25 73 THR A CA 1
ATOM 531 C C . THR A 1 73 ? -7.963 9.485 -3.287 1.00 93.25 73 THR A C 1
ATOM 533 O O . THR A 1 73 ? -7.039 8.674 -3.348 1.00 93.25 73 THR A O 1
ATOM 536 N N . LEU A 1 74 ? -9.240 9.086 -3.361 1.00 92.56 74 LEU A N 1
ATOM 537 C CA . LEU A 1 74 ? -9.624 7.669 -3.464 1.00 92.56 74 LEU A CA 1
ATOM 538 C C . LEU A 1 74 ? -9.150 6.996 -4.759 1.00 92.56 74 LEU A C 1
ATOM 540 O O . LEU A 1 74 ? -8.910 5.796 -4.750 1.00 92.56 74 LEU A O 1
ATOM 544 N N . ASP A 1 75 ? -9.004 7.748 -5.847 1.00 93.19 75 ASP A N 1
ATOM 545 C CA . ASP A 1 75 ? -8.501 7.266 -7.139 1.00 93.19 75 ASP A CA 1
ATOM 546 C C . ASP A 1 75 ? -7.015 6.879 -7.117 1.00 93.19 75 ASP A C 1
ATOM 548 O O . ASP A 1 75 ? -6.563 6.157 -8.000 1.00 93.19 75 ASP A O 1
ATOM 552 N N . LEU A 1 76 ? -6.270 7.297 -6.089 1.00 95.44 76 LEU A N 1
ATOM 553 C CA . LEU A 1 76 ? -4.875 6.900 -5.888 1.00 95.44 76 LEU A CA 1
ATOM 554 C C . LEU A 1 76 ? -4.744 5.576 -5.119 1.00 95.44 76 LEU A C 1
ATOM 556 O O . LEU A 1 76 ? -3.660 4.987 -5.072 1.00 95.44 76 LEU A O 1
ATOM 560 N N . LEU A 1 77 ? -5.823 5.105 -4.489 1.00 96.94 77 LEU A N 1
ATOM 561 C CA . LEU A 1 77 ? -5.814 3.869 -3.716 1.00 96.94 77 LEU A CA 1
ATOM 562 C C . LEU A 1 77 ? -5.931 2.653 -4.637 1.00 96.94 77 LEU A C 1
ATOM 564 O O . LEU A 1 77 ? -6.763 2.610 -5.538 1.00 96.94 77 LEU A O 1
ATOM 568 N N . GLY A 1 78 ? -5.124 1.631 -4.358 1.00 97.81 78 GLY A N 1
ATOM 569 C CA . GLY A 1 78 ? -5.257 0.337 -5.017 1.00 97.81 78 GLY A CA 1
ATOM 570 C C . GLY A 1 78 ? -6.451 -0.459 -4.492 1.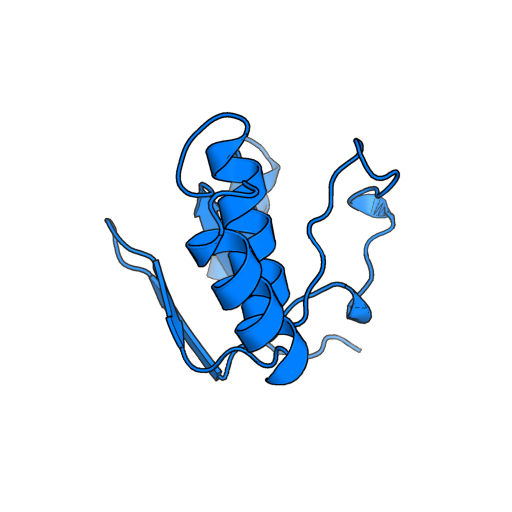00 97.81 78 GLY A C 1
ATOM 571 O O . GLY A 1 78 ? -6.851 -0.323 -3.334 1.00 97.81 78 GLY A O 1
ATOM 572 N N . GLU A 1 79 ? -6.980 -1.353 -5.324 1.00 97.88 79 GLU A N 1
ATOM 573 C CA . GLU A 1 79 ? -8.043 -2.281 -4.943 1.00 97.88 79 GLU A CA 1
ATOM 574 C C . GLU A 1 79 ? -7.595 -3.739 -5.101 1.00 97.88 79 GLU A C 1
ATOM 576 O O . GLU A 1 79 ? -6.879 -4.106 -6.034 1.00 97.88 79 GLU A O 1
ATOM 581 N N . ALA A 1 80 ? -8.058 -4.603 -4.200 1.00 98.06 80 ALA A N 1
ATOM 582 C CA . ALA A 1 80 ? -7.881 -6.048 -4.288 1.00 98.06 80 ALA A CA 1
ATOM 583 C C . ALA A 1 80 ? -9.145 -6.757 -3.802 1.00 98.06 80 ALA A C 1
ATOM 585 O O . ALA A 1 80 ? -9.851 -6.246 -2.929 1.00 98.06 80 ALA A O 1
ATOM 586 N N . ARG A 1 81 ? -9.417 -7.958 -4.322 1.00 97.31 81 ARG A N 1
ATOM 587 C CA . ARG A 1 81 ? -10.580 -8.747 -3.888 1.00 97.31 81 ARG A CA 1
ATOM 588 C C . ARG A 1 81 ? -10.492 -9.143 -2.418 1.00 97.31 81 ARG A C 1
ATOM 590 O O . ARG A 1 81 ? -11.504 -9.167 -1.719 1.00 97.31 81 ARG A O 1
ATOM 597 N N . LYS A 1 82 ? -9.300 -9.532 -1.962 1.00 97.25 82 LYS A N 1
ATOM 598 C CA . LYS A 1 82 ? -9.078 -9.993 -0.590 1.00 97.25 82 LYS A CA 1
ATOM 599 C C . LYS A 1 82 ? -7.660 -9.686 -0.138 1.00 97.25 82 LYS A C 1
ATOM 601 O O . LYS A 1 82 ? -6.707 -9.883 -0.885 1.00 97.25 82 LYS A O 1
ATOM 606 N N . VAL A 1 83 ? -7.531 -9.292 1.124 1.00 98.06 83 VAL A N 1
ATOM 607 C CA . VAL A 1 83 ? -6.243 -9.223 1.814 1.00 98.06 83 VAL A CA 1
ATOM 608 C C . VAL A 1 83 ? -6.312 -10.068 3.080 1.00 98.06 83 VAL A C 1
ATOM 610 O O . VAL A 1 83 ? -7.297 -10.015 3.816 1.00 98.06 83 VAL A O 1
ATOM 613 N N . VAL A 1 84 ? -5.281 -10.877 3.310 1.00 98.19 84 VAL A N 1
ATOM 614 C CA . VAL A 1 84 ? -5.103 -11.679 4.525 1.00 98.19 84 VAL A CA 1
ATOM 615 C C . VAL A 1 84 ? -3.840 -11.210 5.226 1.00 98.19 84 VAL A C 1
ATOM 617 O O . VAL A 1 84 ? -2.790 -11.124 4.597 1.00 98.19 84 VAL A O 1
ATOM 620 N N . ILE A 1 85 ? -3.949 -10.903 6.515 1.00 98.25 85 ILE A N 1
ATOM 621 C CA . ILE A 1 85 ? -2.834 -10.449 7.348 1.00 98.25 85 ILE A CA 1
ATOM 622 C C . ILE A 1 85 ? -2.739 -11.397 8.535 1.00 98.25 85 ILE A C 1
ATOM 624 O O . ILE A 1 85 ? -3.737 -11.637 9.219 1.00 98.25 85 ILE A O 1
ATOM 628 N N . THR A 1 86 ? -1.547 -11.926 8.772 1.00 98.00 86 THR A N 1
ATOM 629 C CA . THR A 1 86 ? -1.208 -12.679 9.978 1.00 98.00 86 THR A CA 1
ATOM 630 C C . THR A 1 86 ? -0.175 -11.891 10.784 1.00 98.00 86 THR A C 1
ATOM 632 O O . THR A 1 86 ? 0.105 -10.728 10.495 1.00 98.00 86 THR A O 1
ATOM 635 N N . LYS A 1 87 ? 0.387 -12.508 11.824 1.00 96.44 87 LYS A N 1
ATOM 636 C CA . LYS A 1 87 ? 1.490 -11.909 12.575 1.00 96.44 87 LYS A CA 1
ATOM 637 C C . LYS A 1 87 ? 2.730 -11.679 11.699 1.00 96.44 87 LYS A C 1
ATOM 639 O O . LYS A 1 87 ? 3.425 -10.689 11.904 1.00 96.44 87 LYS A O 1
ATOM 644 N N . ASP A 1 88 ? 2.980 -12.578 10.748 1.00 96.06 88 ASP A N 1
ATOM 645 C CA . ASP A 1 88 ? 4.265 -12.673 10.049 1.00 96.06 88 ASP A CA 1
ATOM 646 C C . ASP A 1 88 ? 4.160 -12.363 8.545 1.00 96.06 88 ASP A C 1
ATOM 648 O O . ASP A 1 88 ? 5.162 -12.032 7.914 1.00 96.06 88 ASP A O 1
ATOM 652 N N . GLU A 1 89 ? 2.961 -12.437 7.956 1.00 97.12 89 GLU A N 1
ATOM 653 C CA . GLU A 1 89 ? 2.763 -12.270 6.511 1.00 97.12 89 GLU A CA 1
ATOM 654 C C . GLU A 1 89 ? 1.535 -11.427 6.148 1.00 97.12 89 GLU A C 1
ATOM 656 O O . GLU A 1 89 ? 0.542 -11.346 6.873 1.00 97.12 89 GLU A O 1
ATOM 661 N N . THR A 1 90 ? 1.603 -10.810 4.967 1.00 98.50 90 THR A N 1
ATOM 662 C CA . THR A 1 90 ? 0.481 -10.134 4.309 1.00 98.50 90 THR A CA 1
ATOM 663 C C . THR A 1 90 ? 0.341 -10.675 2.894 1.00 98.50 90 THR A C 1
ATOM 665 O O . THR A 1 90 ? 1.295 -10.653 2.122 1.00 98.50 90 THR A O 1
ATOM 668 N N . THR A 1 91 ? -0.859 -11.134 2.547 1.00 98.38 91 THR A N 1
ATOM 669 C CA . THR A 1 91 ? -1.183 -11.678 1.225 1.00 98.38 91 THR A CA 1
ATOM 670 C C . THR A 1 91 ? -2.263 -10.832 0.562 1.00 98.38 91 THR A C 1
ATOM 672 O O . THR A 1 91 ? -3.377 -10.737 1.079 1.00 98.38 91 THR A O 1
ATOM 675 N N . ILE A 1 92 ? -1.947 -10.253 -0.598 1.00 98.44 92 ILE A N 1
ATOM 676 C CA . ILE A 1 92 ? -2.879 -9.498 -1.446 1.00 98.44 92 ILE A CA 1
ATOM 677 C C . ILE A 1 92 ? -3.339 -10.419 -2.582 1.00 98.44 92 ILE A C 1
ATOM 679 O O . ILE A 1 92 ? -2.517 -10.922 -3.344 1.00 98.44 92 ILE A O 1
ATOM 683 N N . ILE A 1 93 ? -4.646 -10.659 -2.686 1.00 98.44 93 ILE A N 1
ATOM 684 C CA . ILE A 1 93 ? -5.242 -11.629 -3.614 1.00 98.44 93 ILE A CA 1
ATOM 685 C C . ILE A 1 93 ? -6.097 -10.886 -4.638 1.00 98.44 93 ILE A C 1
ATOM 687 O O . ILE A 1 93 ? -7.002 -10.141 -4.258 1.00 98.44 93 ILE A O 1
ATOM 691 N N . GLU A 1 94 ? -5.833 -11.155 -5.921 1.00 97.44 94 GLU A N 1
ATOM 692 C CA . GLU A 1 94 ? -6.559 -10.584 -7.067 1.00 97.44 94 GLU A CA 1
ATOM 693 C C . GLU A 1 94 ? -6.623 -9.048 -6.987 1.00 97.44 94 GLU A C 1
ATOM 695 O O . GLU A 1 94 ? -7.679 -8.454 -6.765 1.00 97.44 94 GLU A O 1
ATOM 700 N N . GLY A 1 95 ? -5.452 -8.412 -7.115 1.00 97.81 95 GLY A N 1
ATOM 701 C CA . GLY A 1 95 ? -5.347 -6.963 -7.276 1.00 97.81 95 GLY A CA 1
ATOM 702 C C . GLY A 1 95 ? -5.984 -6.489 -8.586 1.00 97.81 95 GLY A C 1
ATOM 703 O O . GLY A 1 95 ? -5.999 -7.217 -9.578 1.00 97.81 95 GLY A O 1
ATOM 704 N N . SER A 1 96 ? -6.513 -5.267 -8.578 1.00 97.69 96 SER A N 1
ATOM 705 C CA . SER A 1 96 ? -7.282 -4.684 -9.689 1.00 97.69 96 SER A CA 1
ATOM 706 C C . SER A 1 96 ? -6.413 -3.951 -10.718 1.00 97.69 96 SER A C 1
ATOM 708 O O . SER A 1 96 ? -6.933 -3.228 -11.566 1.00 97.69 96 SER A O 1
ATOM 710 N N . GLY A 1 97 ? -5.090 -4.123 -10.651 1.00 97.75 97 GLY A N 1
ATOM 711 C CA . GLY A 1 97 ? -4.147 -3.555 -11.606 1.00 97.75 97 GLY A CA 1
ATOM 712 C C . GLY A 1 97 ? -4.350 -4.093 -13.020 1.00 97.75 97 GLY A C 1
ATOM 713 O O . GLY A 1 97 ? -4.776 -5.233 -13.227 1.00 97.75 97 GLY A O 1
ATOM 714 N N . SER A 1 98 ? -4.030 -3.273 -14.023 1.00 98.00 98 SER A N 1
ATOM 715 C CA . SER A 1 98 ? -4.193 -3.689 -15.412 1.00 98.00 98 SER A CA 1
ATOM 716 C C . SER A 1 98 ? -3.218 -4.822 -15.751 1.00 98.00 98 SER A C 1
ATOM 718 O O . SER A 1 98 ? -2.040 -4.800 -15.382 1.00 98.00 98 SER A O 1
ATOM 720 N N . ARG A 1 99 ? -3.691 -5.818 -16.512 1.00 97.31 99 ARG A N 1
ATOM 721 C CA . ARG A 1 99 ? -2.850 -6.951 -16.923 1.00 97.31 99 ARG A CA 1
ATOM 722 C C . ARG A 1 99 ? -1.597 -6.490 -17.673 1.00 97.31 99 ARG A C 1
ATOM 724 O O . ARG A 1 99 ? -0.519 -7.040 -17.470 1.00 97.31 99 ARG A O 1
ATOM 731 N N . LYS A 1 100 ? -1.747 -5.447 -18.493 1.00 98.19 100 LYS A N 1
ATOM 732 C CA . LYS A 1 100 ? -0.667 -4.825 -19.259 1.00 98.19 100 LYS A CA 1
ATOM 733 C C . LYS A 1 100 ? 0.433 -4.275 -18.349 1.00 98.19 100 LYS A C 1
ATOM 735 O O . LYS A 1 100 ? 1.606 -4.521 -18.620 1.00 98.19 100 LYS A O 1
ATOM 740 N N . ASP A 1 101 ? 0.067 -3.559 -17.288 1.00 97.88 101 ASP A N 1
ATOM 741 C CA . ASP A 1 101 ? 1.047 -2.944 -16.385 1.00 97.88 101 ASP A CA 1
ATOM 742 C C . ASP A 1 101 ? 1.766 -4.005 -15.552 1.00 97.88 101 ASP A C 1
ATOM 744 O O . ASP A 1 101 ? 2.986 -3.947 -15.396 1.00 97.88 101 ASP A O 1
ATOM 748 N N . VAL A 1 102 ? 1.038 -5.031 -15.099 1.00 97.94 102 VAL A N 1
ATOM 749 C CA . VAL A 1 102 ? 1.617 -6.176 -14.382 1.00 97.94 102 VAL A CA 1
ATOM 750 C C . VAL A 1 102 ? 2.604 -6.941 -15.268 1.00 97.94 102 VAL A C 1
ATOM 752 O O . VAL A 1 102 ? 3.738 -7.183 -14.854 1.00 97.94 102 VAL A O 1
ATOM 755 N N . ASP A 1 103 ? 2.222 -7.287 -16.501 1.00 98.06 103 ASP A N 1
ATOM 756 C CA . ASP A 1 103 ? 3.110 -7.995 -17.431 1.00 98.06 103 ASP A CA 1
ATOM 757 C C . ASP A 1 103 ? 4.337 -7.132 -17.797 1.00 98.06 103 ASP A C 1
ATOM 759 O O . ASP A 1 103 ? 5.465 -7.633 -17.850 1.00 98.06 103 ASP A O 1
ATOM 763 N N . GLY A 1 104 ? 4.145 -5.818 -17.967 1.00 97.88 104 GLY A N 1
ATOM 764 C CA . GLY A 1 104 ? 5.230 -4.857 -18.170 1.00 97.88 104 GLY A CA 1
ATOM 765 C C . GLY A 1 104 ? 6.200 -4.810 -16.989 1.00 97.88 104 GLY A C 1
ATOM 766 O O . GLY A 1 104 ? 7.419 -4.842 -17.181 1.00 97.88 104 GLY A O 1
ATOM 767 N N . ARG A 1 105 ? 5.678 -4.812 -15.760 1.00 97.25 105 ARG A N 1
ATOM 768 C CA . ARG A 1 105 ? 6.494 -4.835 -14.545 1.00 97.25 105 ARG A CA 1
ATOM 769 C C . ARG A 1 105 ? 7.286 -6.131 -14.407 1.00 97.25 105 ARG A C 1
ATOM 771 O O . ARG A 1 105 ? 8.482 -6.087 -14.125 1.00 97.25 105 ARG A O 1
ATOM 778 N N . ILE A 1 106 ? 6.667 -7.277 -14.689 1.00 97.44 106 ILE A N 1
ATOM 779 C CA . ILE A 1 106 ? 7.352 -8.578 -14.710 1.00 97.44 106 ILE A CA 1
ATOM 780 C C . ILE A 1 106 ? 8.512 -8.559 -15.716 1.00 97.44 106 ILE A C 1
ATOM 782 O O . ILE A 1 106 ? 9.602 -9.044 -15.407 1.00 97.44 106 ILE A O 1
ATOM 786 N N . ALA A 1 107 ? 8.306 -7.991 -16.908 1.00 97.12 107 ALA A N 1
ATOM 787 C CA . ALA A 1 107 ? 9.354 -7.879 -17.919 1.00 97.12 107 ALA A CA 1
ATOM 788 C C . ALA A 1 107 ? 10.522 -6.987 -17.459 1.00 97.12 107 ALA A C 1
ATOM 790 O O . ALA A 1 107 ? 11.679 -7.350 -17.670 1.00 97.12 107 ALA A O 1
ATOM 791 N N . GLN A 1 108 ? 10.242 -5.860 -16.791 1.00 94.94 108 GLN A N 1
ATOM 792 C CA . GLN A 1 108 ? 11.273 -4.986 -16.213 1.00 94.94 108 GLN A CA 1
ATOM 793 C C . GLN A 1 108 ? 12.127 -5.714 -15.163 1.00 94.94 108 GLN A C 1
ATOM 795 O O . GLN A 1 108 ? 13.355 -5.637 -15.227 1.00 94.94 108 GLN A O 1
ATOM 800 N N . ILE A 1 109 ? 11.489 -6.459 -14.249 1.00 94.38 109 ILE A N 1
ATOM 801 C CA . ILE A 1 109 ? 12.174 -7.250 -13.212 1.00 94.38 109 ILE A CA 1
ATOM 802 C C . ILE A 1 109 ? 13.058 -8.326 -13.849 1.00 94.38 109 ILE A C 1
ATOM 804 O O . ILE A 1 109 ? 14.236 -8.436 -13.517 1.00 94.38 109 ILE A O 1
ATOM 808 N N . LYS A 1 110 ? 12.531 -9.087 -14.816 1.00 94.62 110 LYS A N 1
ATOM 809 C CA . LYS A 1 110 ? 13.296 -10.142 -15.507 1.00 94.62 110 LYS A CA 1
ATOM 810 C 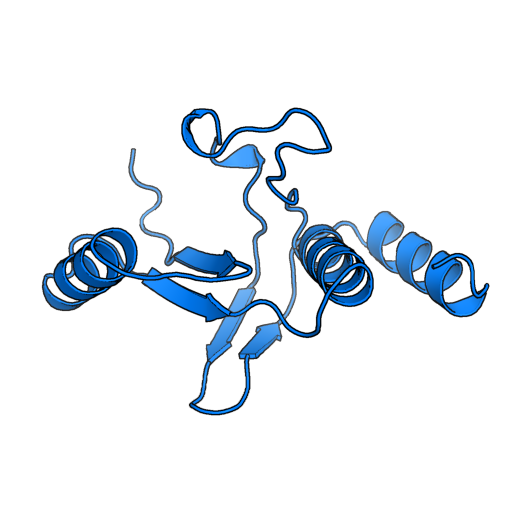C . LYS A 1 110 ? 14.500 -9.609 -16.284 1.00 94.62 110 LYS A C 1
ATOM 812 O O . LYS A 1 110 ? 15.471 -10.336 -16.458 1.00 94.62 110 LYS A O 1
ATOM 817 N N . ALA A 1 111 ? 14.438 -8.366 -16.753 1.00 93.25 111 ALA A N 1
ATOM 818 C CA . ALA A 1 111 ? 15.532 -7.719 -17.466 1.00 93.25 111 ALA A CA 1
ATOM 819 C C . ALA A 1 111 ? 16.621 -7.137 -16.541 1.00 93.25 111 ALA A C 1
ATOM 821 O O . ALA A 1 111 ? 17.581 -6.566 -17.054 1.00 93.25 111 ALA A O 1
ATOM 822 N N . GLY A 1 112 ? 16.476 -7.238 -15.210 1.00 83.38 112 GLY A N 1
ATOM 823 C CA . GLY A 1 112 ? 17.438 -6.693 -14.243 1.00 83.38 112 GLY A CA 1
ATOM 824 C C . GLY A 1 112 ? 17.507 -5.163 -14.233 1.00 83.38 112 GLY A C 1
ATOM 825 O O . GLY A 1 112 ? 18.555 -4.597 -13.944 1.00 83.38 112 GLY A O 1
ATOM 826 N N . LYS A 1 113 ? 16.419 -4.482 -14.612 1.00 67.19 113 LYS A N 1
ATOM 827 C CA . LYS A 1 113 ? 16.364 -3.012 -14.725 1.00 67.19 113 LYS A CA 1
ATOM 828 C C . LYS A 1 113 ? 15.933 -2.311 -13.425 1.00 67.19 113 LYS A C 1
ATOM 830 O O . LYS A 1 113 ? 15.423 -1.193 -13.495 1.00 67.19 113 LYS A O 1
ATOM 835 N N . ILE A 1 114 ? 16.044 -2.986 -12.279 1.00 63.97 114 ILE A N 1
ATOM 836 C CA . ILE A 1 114 ? 15.553 -2.550 -10.961 1.00 63.97 114 ILE A CA 1
ATOM 837 C C . ILE A 1 114 ? 16.521 -3.047 -9.891 1.00 63.97 114 ILE A C 1
ATOM 839 O O . ILE A 1 114 ? 16.962 -4.211 -10.030 1.00 63.97 114 ILE A O 1
#

Sequence (114 aa):
MQSGKPLLIIAEDIEGEALATLVVNKIRGTFTSASVKAPGFGDRRKAMLQDMAILTGGQVISEEVGLKLDATTLDLLGEARKVVITKDETTIIEGSGSRKDVDGRIAQIKAGKI

Secondary structure (DSSP, 8-state):
------EEEEES---HHHHHHHHHHHHTTSS-EEEEEPSSSHHHHHHHHHHHHHHHT-----GGGT--GGG--GGGS--EEEEEE-SS-EEEEEE---HHHHHHHHHHHHTT--

pLDDT: mean 93.94, std 8.05, range [43.62, 98.56]

Foldseek 3Di:
DPPLDEEEAEEQDQDDPRVVVQVVCCVVVNHHYDYDYQDDDDVVSVLSLVLVCQQQVAADADVVVPHDPVPDDPNRDGDAPDWDDDPPDIDGHHHPHDPVSNVVSVVCVVVVVD